Protein AF-A0A0X8FFF4-F1 (afdb_monomer)

Organism: NCBI:txid1376

Nearest PDB structures (foldseek):
  3p5n-assembly1_B  TM=7.410E-01  e=1.646E-01  Staphylococcus aureus subsp. aureus TCH60

Radius of gyration: 15.79 Å; Cα contacts (8 Å, |Δi|>4): 204; chains: 1; bounding box: 45×29×43 Å

pLDDT: mean 87.16, std 11.87, range [45.94, 97.69]

Solvent-accessible surface area (backbone atoms only — not comparable to full-atom values): 8634 Å² total; per-residue (Å²): 130,83,78,66,65,65,56,46,51,53,50,20,52,49,43,14,50,53,29,36,50,40,56,70,69,45,72,64,49,52,90,68,68,40,51,41,60,72,36,62,37,56,62,51,47,34,51,65,34,71,74,42,45,60,8,46,49,50,10,47,36,53,47,26,46,52,42,32,77,71,70,73,37,71,58,52,31,51,37,48,36,47,36,52,52,53,33,48,54,53,44,66,69,48,42,85,79,40,94,43,62,68,54,29,35,52,47,44,30,52,44,49,22,62,44,41,50,46,45,23,50,47,44,26,72,78,69,68,43,62,44,69,64,40,30,54,34,38,28,51,28,40,36,52,45,29,60,59,29,42,62,51,52,58,55,48,36,77,76,66,40,60,52,72,73,56,105

Structure (mmCIF, N/CA/C/O backbone):
data_AF-A0A0X8FFF4-F1
#
_entry.id   AF-A0A0X8FFF4-F1
#
loop_
_atom_site.group_PDB
_atom_site.id
_atom_site.type_symbol
_atom_site.label_atom_id
_atom_site.label_alt_id
_atom_site.label_comp_id
_atom_site.label_asym_id
_atom_site.label_entity_id
_atom_site.label_seq_id
_atom_site.pdbx_PDB_ins_code
_atom_site.Cartn_x
_atom_site.Cartn_y
_atom_site.Cartn_z
_atom_site.occupancy
_atom_site.B_iso_or_equiv
_atom_site.auth_seq_id
_atom_site.auth_comp_id
_atom_site.auth_asym_id
_atom_site.auth_atom_id
_atom_site.pdbx_PDB_model_num
ATOM 1 N N . MET A 1 1 ? -25.068 -17.595 17.550 1.00 45.94 1 MET A N 1
ATOM 2 C CA . MET A 1 1 ? -25.021 -16.380 16.709 1.00 45.94 1 MET A CA 1
ATOM 3 C C . MET A 1 1 ? -24.214 -16.727 15.471 1.00 45.94 1 MET A C 1
ATOM 5 O O . MET A 1 1 ? -23.061 -17.104 15.626 1.00 45.94 1 MET A O 1
ATOM 9 N N . GLN A 1 2 ? -24.821 -16.735 14.282 1.00 49.47 2 GLN A N 1
ATOM 10 C CA . GLN A 1 2 ? -24.063 -16.943 13.045 1.00 49.47 2 GLN A CA 1
ATOM 11 C C . GLN A 1 2 ? -23.161 -15.725 12.841 1.00 49.47 2 GLN A C 1
ATOM 13 O O . GLN A 1 2 ? -23.649 -14.603 12.733 1.00 49.47 2 GLN A O 1
ATOM 18 N N . GLU A 1 3 ? -21.851 -15.944 12.858 1.00 57.41 3 GLU A N 1
ATOM 19 C CA . GLU A 1 3 ? -20.862 -14.938 12.490 1.00 57.41 3 GLU A CA 1
ATOM 20 C C . GLU A 1 3 ? -21.197 -14.457 11.070 1.00 57.41 3 GLU A C 1
ATOM 22 O O . GLU A 1 3 ? -21.240 -15.255 10.130 1.00 57.41 3 GLU A O 1
ATOM 27 N N . ASN A 1 4 ? -21.554 -13.182 10.917 1.00 68.19 4 ASN A N 1
ATOM 28 C CA . ASN A 1 4 ? -22.106 -12.656 9.672 1.00 68.19 4 ASN A CA 1
ATOM 29 C C . ASN A 1 4 ? -20.969 -12.401 8.666 1.00 68.19 4 ASN A C 1
ATOM 31 O O . ASN A 1 4 ? -20.554 -11.266 8.432 1.00 68.19 4 ASN A O 1
ATOM 35 N N . LYS A 1 5 ? -20.437 -13.489 8.092 1.00 78.50 5 LYS A N 1
ATOM 36 C CA . LYS A 1 5 ? -19.283 -13.510 7.169 1.00 78.50 5 LYS A CA 1
ATOM 37 C C . LYS A 1 5 ? -19.480 -12.631 5.928 1.00 78.50 5 LYS A C 1
ATOM 39 O O . LYS A 1 5 ? -18.507 -12.236 5.290 1.00 78.50 5 LYS A O 1
ATOM 44 N N . THR A 1 6 ? -20.726 -12.287 5.614 1.00 86.31 6 THR A N 1
ATOM 45 C CA . THR A 1 6 ? -21.105 -11.417 4.498 1.00 86.31 6 THR A CA 1
ATOM 46 C C . THR A 1 6 ? -20.584 -9.989 4.670 1.00 86.31 6 THR A C 1
ATOM 48 O O . THR A 1 6 ? -20.153 -9.377 3.697 1.00 86.31 6 THR A O 1
ATOM 51 N N . ARG A 1 7 ? -20.569 -9.443 5.895 1.00 87.94 7 ARG A N 1
ATOM 52 C CA . ARG A 1 7 ? -20.187 -8.038 6.127 1.00 87.94 7 ARG A CA 1
ATOM 53 C C . ARG A 1 7 ? -18.699 -7.773 5.825 1.00 87.94 7 ARG A C 1
ATOM 55 O O . ARG A 1 7 ? -18.434 -6.885 5.013 1.00 87.94 7 ARG A O 1
ATOM 62 N N . PRO A 1 8 ? -17.727 -8.545 6.357 1.00 88.88 8 PRO A N 1
ATOM 63 C CA . PRO A 1 8 ? -16.318 -8.378 5.989 1.00 88.88 8 PRO A CA 1
ATOM 64 C C . PRO A 1 8 ? -16.038 -8.620 4.503 1.00 88.88 8 PRO A C 1
ATOM 66 O O . PRO A 1 8 ? -15.153 -7.976 3.941 1.00 88.88 8 PRO A O 1
ATOM 69 N N . LEU A 1 9 ? -16.786 -9.523 3.860 1.00 91.44 9 LEU A N 1
ATOM 70 C CA . LEU A 1 9 ? -16.669 -9.783 2.424 1.00 91.44 9 LEU A CA 1
ATOM 71 C C . LEU A 1 9 ? -17.045 -8.539 1.606 1.00 91.44 9 LEU A C 1
ATOM 73 O O . LEU A 1 9 ? -16.260 -8.093 0.773 1.00 91.44 9 LEU A O 1
ATOM 77 N N . VAL A 1 10 ? -18.214 -7.949 1.882 1.00 93.38 10 VAL A N 1
ATOM 78 C CA . VAL A 1 10 ? -18.706 -6.749 1.183 1.00 93.38 10 VAL A CA 1
ATOM 79 C C . VAL A 1 10 ? -17.755 -5.570 1.377 1.00 93.38 10 VAL A C 1
ATOM 81 O O . VAL A 1 10 ? -17.466 -4.842 0.432 1.00 93.38 10 VAL A O 1
ATOM 84 N N . ILE A 1 11 ? -17.222 -5.397 2.586 1.00 93.31 11 ILE A N 1
ATOM 85 C CA . ILE A 1 11 ? -16.290 -4.305 2.880 1.00 93.31 11 ILE A CA 1
ATOM 86 C C . ILE A 1 11 ? -14.972 -4.486 2.133 1.00 93.31 11 ILE A C 1
ATOM 88 O O . ILE A 1 11 ? -14.477 -3.529 1.546 1.00 93.31 11 ILE A O 1
ATOM 92 N N . ASN A 1 12 ? -14.416 -5.698 2.108 1.00 95.56 12 ASN A N 1
ATOM 93 C CA . ASN A 1 12 ? -13.203 -5.962 1.340 1.00 95.56 12 ASN A CA 1
ATOM 94 C C . ASN A 1 12 ? -13.426 -5.782 -0.167 1.00 95.56 12 ASN A C 1
ATOM 96 O O . ASN A 1 12 ? -12.556 -5.230 -0.835 1.00 95.56 12 ASN A O 1
ATOM 100 N N . ALA A 1 13 ? -14.595 -6.161 -0.693 1.00 95.25 13 ALA A N 1
ATOM 101 C CA . ALA A 1 13 ? -14.957 -5.890 -2.084 1.00 95.25 13 ALA A CA 1
ATOM 102 C C . ALA A 1 13 ? -15.031 -4.380 -2.376 1.00 95.25 13 ALA A C 1
ATOM 104 O O . ALA A 1 13 ? -14.540 -3.928 -3.408 1.00 95.25 13 ALA A O 1
ATOM 105 N N . LEU A 1 14 ? -15.579 -3.585 -1.449 1.00 95.69 14 LEU A N 1
ATOM 106 C CA . LEU A 1 14 ? -15.611 -2.128 -1.576 1.00 95.69 14 LEU A CA 1
ATOM 107 C C . LEU A 1 14 ? -14.201 -1.524 -1.535 1.00 95.69 14 LEU A C 1
ATOM 109 O O . LEU A 1 14 ? -13.891 -0.654 -2.341 1.00 95.69 14 LEU A O 1
ATOM 113 N N . VAL A 1 15 ? -13.333 -1.997 -0.638 1.00 95.81 15 VAL A N 1
ATOM 114 C CA . VAL A 1 15 ? -1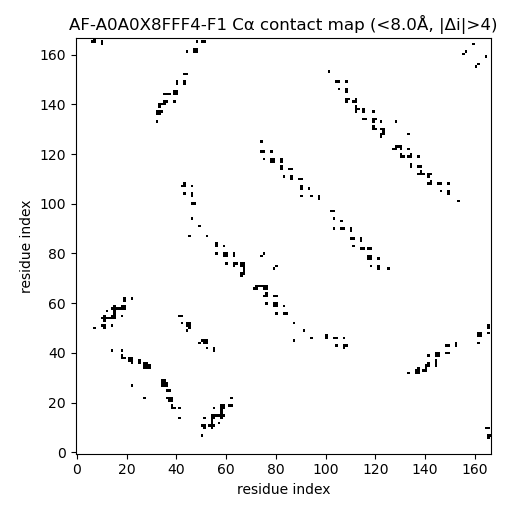1.932 -1.548 -0.570 1.00 95.81 15 VAL A CA 1
ATOM 115 C C . VAL A 1 15 ? -11.183 -1.887 -1.856 1.00 95.81 15 VAL A C 1
ATOM 117 O O . VAL A 1 15 ? -10.486 -1.023 -2.382 1.00 95.81 15 VAL A O 1
ATOM 120 N N . ALA A 1 16 ? -11.375 -3.090 -2.402 1.00 96.31 16 ALA A N 1
ATOM 121 C CA . ALA A 1 16 ? -10.809 -3.476 -3.692 1.00 96.31 16 ALA A CA 1
ATOM 122 C C . ALA A 1 16 ? -11.304 -2.555 -4.819 1.00 96.31 16 ALA A C 1
ATOM 124 O O . ALA A 1 16 ? -10.506 -2.070 -5.617 1.00 96.31 16 ALA A O 1
ATOM 125 N N . ALA A 1 17 ? -12.605 -2.253 -4.854 1.00 95.62 17 ALA A N 1
ATOM 126 C CA . ALA A 1 17 ? -13.179 -1.339 -5.837 1.00 95.62 17 ALA A CA 1
ATOM 127 C C . ALA A 1 17 ? -12.596 0.078 -5.713 1.00 95.62 17 ALA A C 1
ATOM 129 O O . ALA A 1 17 ? -12.209 0.665 -6.720 1.00 95.62 17 ALA A O 1
ATOM 130 N N . ILE A 1 18 ? -12.472 0.613 -4.493 1.00 94.31 18 ILE A N 1
ATOM 131 C CA . ILE A 1 18 ? -11.858 1.927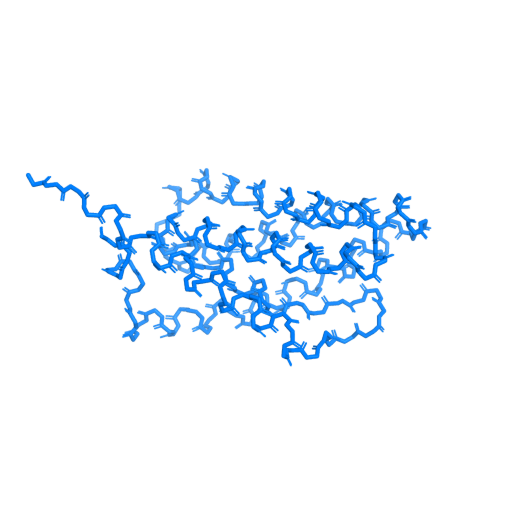 -4.250 1.00 94.31 18 ILE A CA 1
ATOM 132 C C . ILE A 1 18 ? -10.394 1.923 -4.698 1.00 94.31 18 ILE A C 1
ATOM 134 O O . ILE A 1 18 ? -9.969 2.867 -5.359 1.00 94.31 18 ILE A O 1
ATOM 138 N N . TYR A 1 19 ? -9.638 0.863 -4.392 1.00 93.88 19 TYR A N 1
ATOM 139 C CA . TYR A 1 19 ? -8.253 0.720 -4.841 1.00 93.88 19 TYR A CA 1
ATOM 140 C C . TYR A 1 19 ? -8.162 0.830 -6.367 1.00 93.88 19 TYR A C 1
ATOM 142 O O . TYR A 1 19 ? -7.405 1.651 -6.883 1.00 93.88 19 TYR A O 1
ATOM 150 N N . VAL A 1 20 ? -8.972 0.046 -7.082 1.00 91.62 20 VAL A N 1
ATOM 151 C CA . VAL A 1 20 ? -8.987 0.004 -8.551 1.00 91.62 20 VAL A CA 1
ATOM 152 C C . VAL A 1 20 ? -9.412 1.351 -9.143 1.00 91.62 20 VAL A C 1
ATOM 154 O O . VAL A 1 20 ? -8.794 1.839 -10.086 1.00 91.62 20 VAL A O 1
ATOM 157 N N . VAL A 1 21 ? -10.428 1.998 -8.569 1.00 92.00 21 VAL A N 1
ATOM 158 C CA . VAL A 1 21 ? -10.883 3.327 -9.000 1.00 92.00 21 VAL A CA 1
ATOM 159 C C . VAL A 1 21 ? -9.777 4.371 -8.833 1.00 92.00 21 VAL A C 1
ATOM 161 O O . VAL A 1 21 ? -9.520 5.133 -9.763 1.00 92.00 21 VAL A O 1
ATOM 164 N N . ILE A 1 22 ? -9.088 4.392 -7.688 1.00 89.75 22 ILE A N 1
ATOM 165 C CA . ILE A 1 22 ? -7.960 5.308 -7.465 1.00 89.75 22 ILE A CA 1
ATOM 166 C C . ILE A 1 22 ? -6.837 5.012 -8.458 1.00 89.75 22 ILE A C 1
ATOM 168 O O . ILE A 1 22 ? -6.301 5.949 -9.037 1.00 89.75 22 ILE A O 1
ATOM 172 N N . TYR A 1 23 ? -6.515 3.739 -8.693 1.00 86.44 23 TYR A N 1
ATOM 173 C CA . TYR A 1 23 ? -5.481 3.332 -9.645 1.00 86.44 23 TYR A CA 1
ATOM 174 C C . TYR A 1 23 ? -5.730 3.869 -11.067 1.00 86.44 23 TYR A C 1
ATOM 176 O O . TYR A 1 23 ? -4.786 4.296 -11.729 1.00 86.44 23 TYR A O 1
ATOM 184 N N . PHE A 1 24 ? -6.986 3.886 -11.529 1.00 83.12 24 PHE A N 1
ATOM 185 C CA . PHE A 1 24 ? -7.335 4.372 -12.870 1.00 83.12 24 PHE A CA 1
ATOM 186 C C . PHE A 1 24 ? -7.513 5.888 -12.974 1.00 83.12 24 PHE A C 1
ATOM 188 O O . PHE A 1 24 ? -7.211 6.465 -14.016 1.00 83.12 24 PHE A O 1
ATOM 195 N N . ILE A 1 25 ? -8.059 6.528 -11.936 1.00 82.06 25 ILE A N 1
ATOM 196 C CA . ILE A 1 25 ? -8.403 7.958 -11.973 1.00 82.06 25 ILE A CA 1
ATOM 197 C C . ILE A 1 25 ? -7.219 8.828 -11.562 1.00 82.06 25 ILE A C 1
ATOM 199 O O . ILE A 1 25 ? -7.082 9.946 -12.060 1.00 82.06 25 ILE A O 1
ATOM 203 N N . ALA A 1 26 ? -6.365 8.347 -10.656 1.00 72.44 26 ALA A N 1
ATOM 204 C CA . ALA A 1 26 ? -5.141 9.052 -10.338 1.00 72.44 26 ALA A CA 1
ATOM 205 C C . ALA A 1 26 ? -4.230 8.993 -11.573 1.00 72.44 26 ALA A C 1
ATOM 207 O O . ALA A 1 26 ? -3.815 7.893 -11.949 1.00 72.44 26 ALA A O 1
ATOM 208 N N . PRO A 1 27 ? -3.885 10.133 -12.209 1.00 59.84 27 PRO A N 1
ATOM 209 C CA . PRO A 1 27 ? -2.775 10.121 -13.147 1.00 59.84 27 PRO A CA 1
ATOM 210 C C . PRO A 1 27 ? -1.594 9.529 -12.386 1.00 59.84 27 PRO A C 1
ATOM 212 O O . PRO A 1 27 ? -1.327 9.960 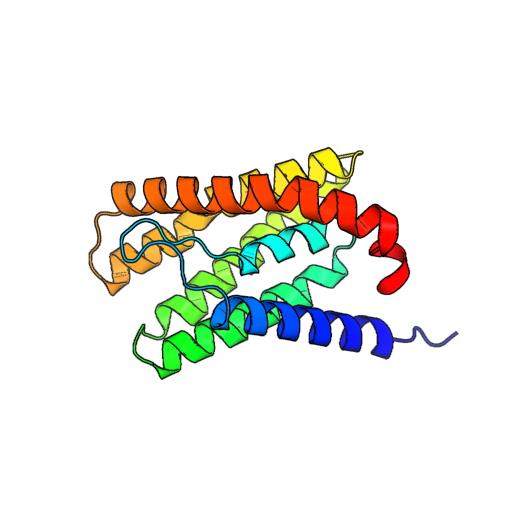-11.265 1.00 59.84 27 PRO A O 1
ATOM 215 N N . GLN A 1 28 ? -0.946 8.508 -12.943 1.00 65.25 28 GLN A N 1
ATOM 216 C CA . GLN A 1 28 ? 0.271 7.935 -12.374 1.00 65.25 28 GLN A CA 1
ATOM 217 C C . GLN A 1 28 ? 1.294 9.081 -12.383 1.00 65.25 28 GLN A C 1
ATOM 219 O O . GLN A 1 28 ? 1.884 9.393 -13.420 1.00 65.25 28 GLN A O 1
ATOM 224 N N . ILE A 1 29 ? 1.366 9.849 -11.288 1.00 53.81 29 ILE A N 1
ATOM 225 C CA . ILE A 1 29 ? 2.162 11.072 -11.254 1.00 53.81 29 ILE A CA 1
ATOM 226 C C . ILE A 1 29 ? 3.609 10.599 -11.352 1.00 53.81 29 ILE A C 1
ATOM 228 O O . ILE A 1 29 ? 4.044 9.769 -10.557 1.00 53.81 29 ILE A O 1
ATOM 232 N N . ALA A 1 30 ? 4.304 11.143 -12.349 1.00 46.25 30 ALA A N 1
ATOM 233 C CA . ALA A 1 30 ? 5.617 10.762 -12.859 1.00 46.25 30 ALA A CA 1
ATOM 234 C C . ALA A 1 30 ? 5.610 9.584 -13.865 1.00 46.25 30 ALA A C 1
ATOM 236 O O . ALA A 1 30 ? 5.563 8.403 -13.538 1.00 46.25 30 ALA A O 1
ATOM 237 N N . TYR A 1 31 ? 5.713 9.956 -15.145 1.00 46.47 31 TYR A N 1
ATOM 238 C CA . TYR A 1 31 ? 6.180 9.080 -16.215 1.00 46.47 31 TYR A CA 1
ATOM 239 C C . TYR A 1 31 ? 7.700 8.919 -16.048 1.00 46.47 31 TYR A C 1
ATOM 241 O O . TYR A 1 31 ? 8.434 9.897 -16.196 1.00 46.47 31 TYR A O 1
ATOM 249 N N . GLY A 1 32 ? 8.177 7.719 -15.702 1.00 57.88 32 GLY A N 1
ATOM 250 C CA . GLY A 1 32 ? 9.606 7.440 -15.524 1.00 57.88 32 GLY A CA 1
ATOM 251 C C . GLY A 1 32 ? 9.930 6.514 -14.338 1.00 57.88 32 GLY A C 1
ATOM 252 O O . GLY A 1 32 ? 9.083 5.728 -13.922 1.00 57.88 32 GLY A O 1
ATOM 253 N N . PRO A 1 33 ? 11.163 6.578 -13.797 1.00 54.06 33 PRO A N 1
ATOM 254 C CA . PRO A 1 33 ? 11.629 5.746 -12.673 1.00 54.06 33 PRO A CA 1
ATOM 255 C C . PRO A 1 33 ? 10.919 6.034 -11.343 1.00 54.06 33 PRO A C 1
ATOM 257 O O . PRO A 1 33 ? 10.909 5.204 -10.443 1.00 54.06 33 PRO A O 1
ATOM 260 N N . ILE A 1 34 ? 10.347 7.230 -11.212 1.00 61.41 34 ILE A N 1
ATOM 261 C CA . ILE A 1 34 ? 9.531 7.636 -10.071 1.00 61.41 34 ILE A CA 1
ATOM 262 C C . ILE A 1 34 ? 8.087 7.397 -10.495 1.00 61.41 34 ILE A C 1
ATOM 264 O O . ILE A 1 34 ? 7.683 7.943 -11.513 1.00 61.41 34 ILE A O 1
ATOM 268 N N . GLN A 1 35 ? 7.338 6.586 -9.751 1.00 72.38 35 GLN A N 1
ATOM 269 C CA . GLN A 1 35 ? 5.928 6.306 -10.032 1.00 72.38 35 GLN A CA 1
ATOM 270 C C . GLN A 1 35 ? 5.136 6.459 -8.739 1.00 72.38 35 GLN A C 1
ATOM 272 O O . GLN A 1 35 ? 5.310 5.688 -7.798 1.00 72.38 35 GLN A O 1
ATOM 277 N N . PHE A 1 36 ? 4.275 7.472 -8.665 1.00 78.38 36 PHE A N 1
ATOM 278 C CA . PHE A 1 36 ? 3.446 7.680 -7.484 1.00 78.38 36 PHE A CA 1
ATOM 279 C C . PHE A 1 36 ? 2.124 6.931 -7.616 1.00 78.38 36 PHE A C 1
ATOM 281 O O . PHE A 1 36 ? 1.244 7.325 -8.385 1.00 78.38 36 PHE A O 1
ATOM 288 N N . ARG A 1 37 ? 1.956 5.884 -6.805 1.00 82.31 37 ARG A N 1
ATOM 289 C CA . ARG A 1 37 ? 0.727 5.096 -6.765 1.00 82.31 37 ARG A CA 1
ATOM 290 C C . ARG A 1 37 ? -0.112 5.445 -5.538 1.00 82.31 37 ARG A C 1
ATOM 292 O O . ARG A 1 37 ? 0.021 4.849 -4.476 1.00 82.31 37 ARG A O 1
ATOM 299 N N . LEU A 1 38 ? -1.033 6.399 -5.697 1.00 85.25 38 LEU A N 1
ATOM 300 C CA . LEU A 1 38 ? -1.921 6.845 -4.610 1.00 85.25 38 LEU A CA 1
ATOM 301 C C . LEU A 1 38 ? -2.780 5.715 -4.014 1.00 85.25 38 LEU A C 1
ATOM 303 O O . LEU A 1 38 ? -3.140 5.786 -2.838 1.00 85.25 38 LEU A O 1
ATOM 307 N N . SER A 1 39 ? -3.092 4.672 -4.791 1.00 89.12 39 SER A N 1
ATOM 308 C CA . SER A 1 39 ? -3.870 3.520 -4.318 1.00 89.12 39 SER A CA 1
ATOM 309 C C . SER A 1 39 ? -3.160 2.727 -3.213 1.00 89.12 39 SER A C 1
ATOM 311 O O . SER A 1 39 ? -3.841 2.174 -2.349 1.00 89.12 39 SER A O 1
ATOM 313 N N . GLU A 1 40 ? -1.821 2.754 -3.144 1.00 91.44 40 GLU A N 1
ATOM 314 C CA . GLU A 1 40 ? -1.048 2.127 -2.055 1.00 91.44 40 GLU A CA 1
ATOM 315 C C . GLU A 1 40 ? -1.322 2.783 -0.693 1.00 91.44 40 GLU A C 1
ATOM 317 O O . GLU A 1 40 ? -1.153 2.162 0.354 1.00 91.44 40 GLU A O 1
ATOM 322 N N . GLY A 1 41 ? -1.869 4.004 -0.663 1.00 92.25 41 GLY A N 1
ATOM 323 C CA . GLY A 1 41 ? -2.329 4.631 0.578 1.00 92.25 41 GLY A CA 1
ATOM 324 C C . GLY A 1 41 ? -3.360 3.798 1.349 1.00 92.25 41 GLY A C 1
ATOM 325 O O . GLY A 1 41 ? -3.450 3.906 2.575 1.00 92.25 41 GLY A O 1
ATOM 326 N N . LEU A 1 42 ? -4.105 2.924 0.661 1.00 94.81 42 LEU A N 1
ATOM 327 C CA . LEU A 1 42 ? -5.067 2.012 1.282 1.00 94.81 42 LEU A CA 1
ATOM 328 C C . LEU A 1 42 ? -4.403 0.900 2.105 1.00 94.81 42 LEU A C 1
ATOM 330 O O . LEU A 1 42 ? -5.072 0.319 2.960 1.00 94.81 42 LEU A O 1
ATOM 334 N N . ASN A 1 43 ? -3.097 0.652 1.942 1.00 96.38 43 ASN A N 1
ATOM 335 C CA . ASN A 1 43 ? -2.345 -0.309 2.758 1.00 96.38 43 ASN A CA 1
ATOM 336 C C . ASN A 1 43 ? -2.452 -0.001 4.261 1.00 96.38 43 ASN A C 1
ATOM 338 O O . ASN A 1 43 ? -2.501 -0.910 5.094 1.00 96.38 43 ASN A O 1
ATOM 342 N N . HIS A 1 44 ? -2.599 1.279 4.617 1.00 96.44 44 HIS A N 1
ATOM 343 C CA . HIS A 1 44 ? -2.807 1.732 5.994 1.00 96.44 44 HIS A CA 1
ATOM 344 C C . HIS A 1 44 ? -4.082 1.191 6.647 1.00 96.44 44 HIS A C 1
ATOM 346 O O . HIS A 1 44 ? -4.139 1.127 7.873 1.00 96.44 44 HIS A O 1
ATOM 352 N N . LEU A 1 45 ? -5.086 0.742 5.880 1.00 94.19 45 LEU A N 1
ATOM 353 C CA . LEU A 1 45 ? -6.290 0.114 6.443 1.00 94.19 45 LEU A CA 1
ATOM 354 C C . LEU A 1 45 ? -5.952 -1.115 7.299 1.00 94.19 45 LEU A C 1
ATOM 356 O O . LEU A 1 45 ? -6.586 -1.347 8.331 1.00 94.19 45 LEU A O 1
ATOM 360 N N . ASN A 1 46 ? -4.897 -1.849 6.928 1.00 94.75 46 ASN A N 1
ATOM 361 C CA . ASN A 1 46 ? -4.429 -3.012 7.678 1.00 94.75 46 ASN A CA 1
ATOM 362 C C . ASN A 1 46 ? -3.984 -2.651 9.109 1.00 94.75 46 ASN A C 1
ATOM 364 O O . ASN A 1 46 ? -4.080 -3.476 10.015 1.00 94.75 46 ASN A O 1
ATOM 368 N N . ALA A 1 47 ? -3.508 -1.419 9.336 1.00 93.62 47 ALA A N 1
ATOM 369 C CA . ALA A 1 47 ? -3.073 -0.948 10.654 1.00 93.62 47 ALA A CA 1
ATOM 370 C C . ALA A 1 47 ? -4.234 -0.795 11.659 1.00 93.62 47 ALA A C 1
ATOM 372 O O . ALA A 1 47 ? -4.008 -0.896 12.874 1.00 93.62 47 ALA A O 1
ATOM 373 N N . PHE A 1 48 ? -5.456 -0.572 11.159 1.00 93.12 48 PHE A N 1
ATOM 374 C CA . PHE A 1 48 ? -6.678 -0.458 11.961 1.00 93.12 48 PHE A CA 1
ATOM 375 C C . PHE A 1 48 ? -7.331 -1.825 1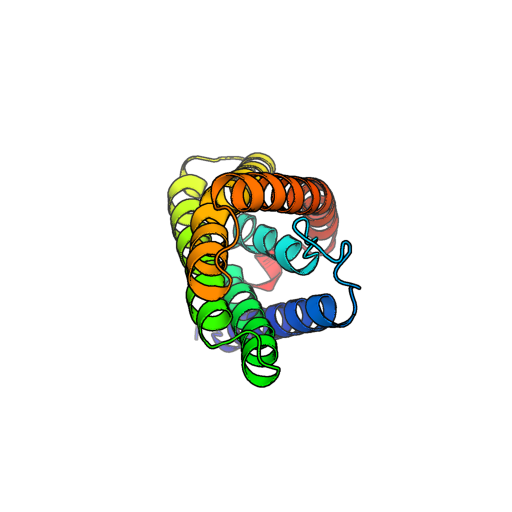2.185 1.00 93.12 48 PHE A C 1
ATOM 377 O O . PHE A 1 48 ? -7.673 -2.163 13.318 1.00 93.12 48 PHE A O 1
ATOM 384 N N . ASP A 1 49 ? -7.462 -2.632 11.128 1.00 92.94 49 ASP A N 1
ATOM 385 C CA . ASP A 1 49 ? -7.937 -4.013 11.228 1.00 92.94 49 ASP A CA 1
ATOM 386 C C . ASP A 1 49 ? -7.317 -4.901 10.141 1.00 92.94 49 ASP A C 1
ATOM 388 O O . ASP A 1 49 ? -7.345 -4.584 8.951 1.00 92.94 49 ASP A O 1
ATOM 392 N N . ARG A 1 50 ? -6.799 -6.063 10.550 1.00 92.19 50 ARG A N 1
ATOM 393 C CA . ARG A 1 50 ? -6.074 -6.978 9.657 1.00 92.19 50 ARG A CA 1
ATOM 394 C C . ARG A 1 50 ? -6.938 -7.604 8.573 1.00 92.19 50 ARG A C 1
ATOM 396 O O . ARG A 1 50 ? -6.419 -8.170 7.615 1.00 92.19 50 ARG A O 1
ATOM 403 N N . ARG A 1 51 ? -8.263 -7.560 8.722 1.00 92.44 51 ARG A N 1
ATOM 404 C CA . ARG A 1 51 ? -9.200 -8.107 7.736 1.00 92.44 51 ARG A CA 1
ATOM 405 C C . ARG A 1 51 ? -9.227 -7.282 6.454 1.00 92.44 51 ARG A C 1
ATOM 407 O O . ARG A 1 51 ? -9.569 -7.851 5.423 1.00 92.44 51 ARG A O 1
ATOM 414 N N . TYR A 1 52 ? -8.831 -6.006 6.500 1.00 94.38 52 TYR A N 1
ATOM 415 C CA . TYR A 1 52 ? -8.796 -5.119 5.333 1.00 94.38 52 TYR A CA 1
ATOM 416 C C . TYR A 1 52 ? -7.729 -5.482 4.298 1.00 94.38 52 TYR A C 1
ATOM 418 O O . TYR A 1 52 ? -7.881 -5.136 3.125 1.00 94.38 52 TYR A O 1
ATOM 426 N N . LYS A 1 53 ? -6.662 -6.195 4.693 1.00 95.12 53 LYS A N 1
ATOM 427 C CA . LYS A 1 53 ? -5.577 -6.561 3.768 1.00 95.12 53 LYS A CA 1
ATOM 428 C C . LYS A 1 53 ? -6.072 -7.327 2.549 1.00 95.12 53 LYS A C 1
ATOM 430 O O . LYS A 1 53 ? -5.533 -7.151 1.467 1.00 95.12 53 LYS A O 1
ATOM 435 N N . TRP A 1 54 ? -7.112 -8.148 2.701 1.00 95.56 54 TRP A N 1
ATOM 436 C CA . TRP A 1 54 ? -7.631 -8.961 1.604 1.00 95.56 54 TRP A CA 1
ATOM 437 C C . TRP A 1 54 ? -8.328 -8.121 0.536 1.00 95.56 54 TRP A C 1
ATOM 439 O O . TRP A 1 54 ? -8.188 -8.418 -0.645 1.00 95.56 54 TRP A O 1
ATOM 449 N N . GLY A 1 55 ? -9.014 -7.047 0.930 1.00 96.06 55 GLY A N 1
ATOM 450 C CA . GLY A 1 55 ? -9.574 -6.076 -0.005 1.00 96.06 55 GLY A CA 1
ATOM 451 C C . GLY A 1 55 ? -8.483 -5.333 -0.767 1.00 96.06 55 GLY A C 1
ATOM 452 O O . GLY A 1 55 ? -8.577 -5.185 -1.980 1.00 96.06 55 GLY A O 1
ATOM 453 N N . VAL A 1 56 ? -7.408 -4.935 -0.082 1.00 96.38 56 VAL A N 1
ATOM 454 C CA . VAL A 1 56 ? -6.279 -4.255 -0.734 1.00 96.38 56 VAL A CA 1
ATOM 455 C C . VAL A 1 56 ? -5.531 -5.193 -1.684 1.00 96.38 56 VAL A C 1
ATOM 457 O O . VAL A 1 56 ? -5.333 -4.838 -2.838 1.00 96.38 56 VAL A O 1
ATOM 460 N N . VAL A 1 57 ? -5.208 -6.419 -1.255 1.00 96.44 57 VAL A N 1
ATOM 461 C CA . VAL A 1 57 ? -4.573 -7.446 -2.106 1.00 96.44 57 VAL A CA 1
ATOM 462 C C . VAL A 1 57 ? -5.422 -7.742 -3.344 1.00 96.44 57 VAL A C 1
ATOM 464 O O . VAL A 1 57 ? -4.883 -7.821 -4.444 1.00 96.44 57 VAL A O 1
ATOM 467 N N . ALA A 1 58 ? -6.745 -7.869 -3.193 1.00 95.94 58 ALA A N 1
ATOM 468 C CA . ALA A 1 58 ? -7.642 -8.052 -4.332 1.00 95.94 58 ALA A CA 1
ATOM 469 C C . ALA A 1 58 ? -7.626 -6.836 -5.273 1.00 95.94 58 ALA A C 1
ATOM 471 O O . ALA A 1 58 ? -7.605 -7.008 -6.489 1.00 95.94 58 ALA A O 1
ATOM 472 N N . GLY A 1 59 ? -7.593 -5.619 -4.725 1.00 94.00 59 GLY A N 1
ATOM 473 C CA . GLY A 1 59 ? -7.461 -4.386 -5.499 1.00 94.00 59 GLY A CA 1
ATOM 474 C C . GLY A 1 59 ? -6.171 -4.334 -6.320 1.00 94.00 59 GLY A C 1
ATOM 475 O O . GLY A 1 59 ? -6.237 -4.101 -7.526 1.00 94.00 59 GLY A O 1
ATOM 476 N N . VAL A 1 60 ? -5.024 -4.612 -5.690 1.00 92.69 60 VAL A N 1
ATOM 477 C CA . VAL A 1 60 ? -3.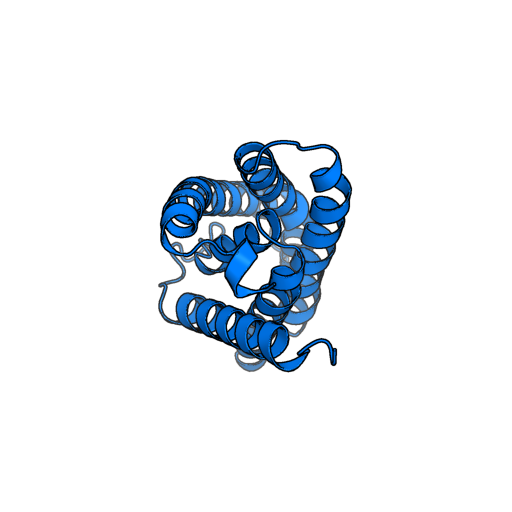704 -4.680 -6.349 1.00 92.69 60 VAL A CA 1
ATOM 478 C C . VAL A 1 60 ? -3.715 -5.733 -7.452 1.00 92.69 60 VAL A C 1
ATOM 480 O O . VAL A 1 60 ? -3.330 -5.448 -8.581 1.00 92.69 60 VAL A O 1
ATOM 483 N N . PHE A 1 61 ? -4.223 -6.93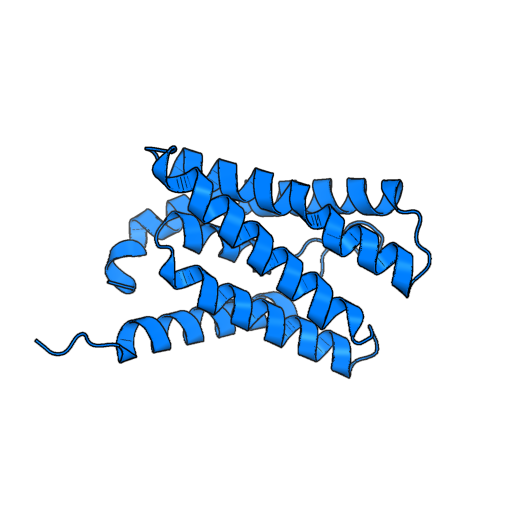2 -7.156 1.00 92.94 61 PHE A N 1
ATOM 484 C CA . PHE A 1 61 ? -4.313 -8.012 -8.133 1.00 92.94 61 PHE A CA 1
ATOM 485 C C . PHE A 1 61 ? -5.145 -7.609 -9.359 1.00 92.94 61 PHE A C 1
ATOM 487 O O . PHE A 1 61 ? -4.722 -7.840 -10.487 1.00 92.94 61 PHE A O 1
ATOM 494 N N . ILE A 1 62 ? -6.306 -6.973 -9.163 1.00 91.56 62 ILE A N 1
ATOM 495 C CA . ILE A 1 62 ? -7.166 -6.519 -10.269 1.00 91.56 62 ILE A CA 1
ATOM 496 C C . ILE A 1 62 ? -6.490 -5.397 -11.071 1.00 91.56 62 ILE A C 1
ATOM 498 O O . ILE A 1 62 ? -6.520 -5.426 -12.302 1.00 91.56 62 ILE A O 1
ATOM 502 N N . ALA A 1 63 ? -5.867 -4.426 -10.399 1.00 87.50 63 ALA A N 1
ATOM 503 C CA . ALA A 1 63 ? -5.149 -3.334 -11.052 1.00 87.50 63 ALA A CA 1
ATOM 504 C C . ALA A 1 63 ? -3.977 -3.854 -11.902 1.00 87.50 63 ALA A C 1
ATOM 506 O O . ALA A 1 63 ? -3.854 -3.509 -13.077 1.00 87.50 63 ALA A O 1
ATOM 507 N N . ASN A 1 64 ? -3.175 -4.765 -11.354 1.00 86.44 64 ASN A N 1
ATOM 508 C CA . ASN A 1 64 ? -2.053 -5.356 -12.077 1.00 86.44 64 ASN A CA 1
ATOM 509 C C . ASN A 1 64 ? -2.524 -6.338 -13.162 1.00 86.44 64 ASN A C 1
ATOM 511 O O . ASN A 1 64 ? -1.864 -6.485 -14.187 1.00 86.44 64 ASN A O 1
ATOM 515 N N . PHE A 1 65 ? -3.689 -6.979 -13.003 1.00 86.31 65 PHE A N 1
ATOM 516 C CA . PHE A 1 65 ? -4.284 -7.805 -14.059 1.00 86.31 65 PHE A CA 1
ATOM 517 C C . PHE A 1 65 ? -4.658 -6.960 -15.281 1.00 86.31 65 PHE A C 1
ATOM 519 O O . PHE A 1 65 ? -4.475 -7.392 -16.420 1.00 86.31 65 PHE A O 1
ATOM 526 N N . TYR A 1 66 ? -5.119 -5.727 -15.062 1.00 77.44 66 TYR A N 1
ATOM 527 C CA . TYR A 1 66 ? -5.299 -4.775 -16.152 1.00 77.44 66 TYR A CA 1
ATOM 528 C C . TYR A 1 66 ? -3.960 -4.400 -16.806 1.00 77.44 66 TYR A C 1
ATOM 530 O O . TYR A 1 66 ? -3.873 -4.381 -18.034 1.00 77.44 66 TYR A O 1
ATOM 538 N N . GLY A 1 67 ? -2.906 -4.155 -16.020 1.00 69.06 67 GLY A N 1
ATOM 539 C CA . GLY A 1 67 ? -1.550 -3.922 -16.541 1.00 69.06 67 GLY A CA 1
ATOM 540 C C . GLY A 1 67 ? -1.038 -5.081 -17.409 1.00 69.06 67 GLY A C 1
ATOM 541 O O . GLY A 1 67 ? -0.540 -4.863 -18.517 1.00 69.06 67 GLY A O 1
ATOM 542 N N . PHE A 1 68 ? -1.266 -6.319 -16.961 1.00 69.62 68 PHE A N 1
ATOM 543 C CA . PHE A 1 68 ? -0.983 -7.544 -17.711 1.00 69.62 68 PHE A CA 1
ATOM 544 C C . PHE A 1 68 ? -1.716 -7.581 -19.059 1.00 69.62 68 PHE A C 1
ATOM 546 O O . PHE A 1 68 ? -1.083 -7.798 -20.094 1.00 69.62 68 PHE A O 1
ATOM 553 N N . ALA A 1 69 ? -3.027 -7.317 -19.068 1.00 64.31 69 ALA A N 1
ATOM 554 C CA . ALA A 1 69 ? -3.841 -7.326 -20.285 1.00 64.31 69 ALA A CA 1
ATOM 555 C C . ALA A 1 69 ? -3.408 -6.263 -21.317 1.00 64.31 69 ALA A C 1
ATOM 557 O O . ALA A 1 69 ? -3.670 -6.428 -22.506 1.00 64.31 69 ALA A O 1
ATOM 558 N N . ASN A 1 70 ? -2.723 -5.203 -20.873 1.00 59.84 70 ASN A N 1
ATOM 559 C CA . ASN A 1 70 ? -2.259 -4.091 -21.708 1.00 59.84 70 ASN A CA 1
ATOM 560 C C . ASN A 1 70 ? -0.752 -4.133 -22.034 1.00 59.84 70 ASN A C 1
ATOM 562 O O . ASN A 1 70 ? -0.218 -3.165 -22.573 1.00 59.84 70 ASN A O 1
ATOM 566 N N . GLY A 1 71 ? -0.064 -5.250 -21.762 1.00 57.38 71 GLY A N 1
ATOM 567 C CA . GLY A 1 71 ? 1.277 -5.511 -22.302 1.00 57.38 71 GLY A CA 1
ATOM 568 C C . GLY A 1 71 ? 2.465 -5.235 -21.373 1.00 57.38 71 GLY A C 1
ATOM 569 O O . GLY A 1 71 ? 3.599 -5.369 -21.825 1.00 57.38 71 GLY A O 1
ATOM 570 N N . LEU A 1 72 ? 2.249 -4.928 -20.085 1.00 58.38 72 LEU A N 1
ATOM 571 C CA . LEU A 1 72 ? 3.338 -4.838 -19.088 1.00 58.38 72 LEU A CA 1
ATOM 572 C C . LEU A 1 72 ? 3.911 -6.216 -18.687 1.00 58.38 72 LEU A C 1
ATOM 574 O O . LEU A 1 72 ? 4.954 -6.298 -18.046 1.00 58.38 72 LEU A O 1
ATOM 578 N N . GLY A 1 73 ? 3.271 -7.305 -19.128 1.00 64.94 73 GLY A N 1
ATOM 579 C CA . GLY A 1 73 ? 3.706 -8.679 -18.883 1.00 64.94 73 GLY A CA 1
ATOM 580 C C . GLY A 1 73 ? 3.111 -9.284 -17.608 1.00 64.94 73 GLY A C 1
ATOM 581 O O . GLY A 1 73 ? 2.484 -8.612 -16.797 1.00 64.94 73 GLY A O 1
ATOM 582 N N . TRP A 1 74 ? 3.261 -10.601 -17.449 1.00 73.50 74 TRP A N 1
ATOM 583 C CA . TRP A 1 74 ? 2.731 -11.356 -16.299 1.00 73.50 74 TRP A CA 1
ATOM 584 C C . TRP A 1 74 ? 3.508 -11.098 -15.000 1.00 73.50 74 TRP A C 1
ATOM 586 O O . TRP A 1 74 ? 3.046 -11.463 -13.918 1.00 73.50 74 TRP A O 1
ATOM 596 N N . TYR A 1 75 ? 4.681 -10.474 -15.117 1.00 74.31 75 TYR A N 1
ATOM 597 C CA . TYR A 1 75 ? 5.573 -10.159 -14.012 1.00 74.31 75 TYR A CA 1
ATOM 598 C C . TYR A 1 75 ? 4.913 -9.211 -13.001 1.00 74.31 75 TYR A C 1
ATOM 600 O O . TYR A 1 75 ? 4.849 -9.572 -11.828 1.00 74.31 75 TYR A O 1
ATOM 608 N N . ASP A 1 76 ? 4.302 -8.111 -13.452 1.00 74.56 76 ASP A N 1
ATOM 609 C CA . ASP A 1 76 ? 3.694 -7.091 -12.574 1.00 74.56 76 ASP A CA 1
ATOM 610 C C . ASP A 1 76 ? 2.531 -7.662 -11.750 1.00 74.56 76 ASP A C 1
ATOM 612 O O . ASP A 1 76 ? 2.363 -7.384 -10.559 1.00 74.56 76 ASP A O 1
ATOM 616 N N . LEU A 1 77 ? 1.759 -8.576 -12.346 1.00 83.12 77 LEU A N 1
ATOM 617 C CA . LEU A 1 77 ? 0.695 -9.286 -11.639 1.00 83.12 77 LEU A CA 1
ATOM 618 C C . LEU A 1 77 ? 1.245 -10.114 -10.473 1.00 83.12 77 LEU A C 1
ATOM 620 O O . LEU A 1 77 ? 0.722 -10.037 -9.360 1.00 83.12 77 LEU A O 1
ATOM 624 N N . VAL A 1 78 ? 2.287 -10.908 -10.724 1.00 86.31 78 VAL A N 1
ATOM 625 C CA . VAL A 1 78 ? 2.831 -11.841 -9.734 1.00 86.31 78 VAL A CA 1
ATOM 626 C C . VAL A 1 78 ? 3.651 -11.100 -8.687 1.00 86.31 78 VAL A C 1
ATOM 628 O O . VAL A 1 78 ? 3.376 -11.239 -7.498 1.00 86.31 78 VAL A O 1
ATOM 631 N N . PHE A 1 79 ? 4.635 -10.309 -9.107 1.00 88.69 79 PHE A N 1
ATOM 632 C CA . PHE A 1 79 ? 5.579 -9.646 -8.211 1.00 88.69 79 PHE A CA 1
ATOM 633 C C . PHE A 1 79 ? 4.932 -8.504 -7.432 1.00 88.69 79 PHE A C 1
ATOM 635 O O . PHE A 1 79 ? 5.170 -8.411 -6.228 1.00 88.69 79 PHE A O 1
ATOM 642 N N . GLY A 1 80 ? 4.057 -7.707 -8.053 1.00 86.94 80 GLY A N 1
ATOM 643 C CA . GLY A 1 80 ? 3.319 -6.655 -7.355 1.00 86.94 80 GLY A CA 1
ATOM 644 C C . GLY A 1 80 ? 2.364 -7.216 -6.297 1.00 86.94 80 GLY A C 1
ATOM 645 O O . GLY A 1 80 ? 2.430 -6.831 -5.131 1.00 86.94 80 GLY A O 1
ATOM 646 N N . THR A 1 81 ? 1.544 -8.215 -6.644 1.00 91.75 81 THR A N 1
ATOM 647 C CA . THR A 1 81 ? 0.656 -8.854 -5.653 1.00 91.75 81 THR A CA 1
ATOM 648 C C . THR A 1 81 ? 1.462 -9.555 -4.552 1.00 91.75 81 THR A C 1
ATOM 650 O O . THR A 1 81 ? 1.106 -9.493 -3.372 1.00 91.75 81 THR A O 1
ATOM 653 N N . PHE A 1 82 ? 2.571 -10.210 -4.912 1.00 93.62 82 PHE A N 1
ATOM 654 C CA . PHE A 1 82 ? 3.457 -10.872 -3.955 1.00 93.62 82 PHE A CA 1
ATOM 655 C C . PHE A 1 82 ? 4.109 -9.876 -2.992 1.00 93.62 82 PHE A C 1
ATOM 657 O O . PHE A 1 82 ? 4.119 -10.118 -1.784 1.00 93.62 82 PHE A O 1
ATOM 664 N N . HIS A 1 83 ? 4.582 -8.735 -3.497 1.00 94.00 83 HIS A N 1
ATOM 665 C CA . HIS A 1 83 ? 5.093 -7.628 -2.691 1.00 94.00 83 HIS A CA 1
ATOM 666 C C . HIS A 1 83 ? 4.074 -7.182 -1.643 1.00 94.00 83 HIS A C 1
ATOM 668 O O . HIS A 1 83 ? 4.408 -7.141 -0.455 1.00 94.00 83 HIS A O 1
ATOM 674 N N . THR A 1 84 ? 2.828 -6.930 -2.045 1.00 95.12 84 THR A N 1
ATOM 675 C CA . THR A 1 84 ? 1.762 -6.520 -1.124 1.00 95.12 84 THR A CA 1
ATOM 676 C C . THR A 1 84 ? 1.498 -7.581 -0.054 1.00 95.12 84 THR A C 1
ATOM 678 O O . THR A 1 84 ? 1.444 -7.267 1.138 1.00 95.12 84 THR A O 1
ATOM 681 N N . VAL A 1 85 ? 1.368 -8.853 -0.446 1.00 96.88 85 VAL A N 1
ATOM 682 C CA . VAL A 1 85 ? 1.090 -9.955 0.490 1.00 96.88 85 VAL A CA 1
ATOM 683 C C . VAL A 1 85 ? 2.219 -10.110 1.508 1.00 96.88 85 VAL A C 1
ATOM 685 O O . VAL A 1 85 ? 1.952 -10.153 2.710 1.00 96.88 85 VAL A O 1
ATOM 688 N N . ILE A 1 86 ? 3.476 -10.154 1.059 1.00 97.12 86 ILE A N 1
ATOM 689 C CA . ILE A 1 86 ? 4.638 -10.284 1.949 1.00 97.12 86 ILE A CA 1
ATOM 690 C C . ILE A 1 86 ? 4.738 -9.084 2.894 1.00 97.12 86 ILE A C 1
ATOM 692 O O . ILE A 1 86 ? 4.927 -9.267 4.099 1.00 97.12 86 ILE A O 1
ATOM 696 N N . SER A 1 87 ? 4.530 -7.869 2.384 1.00 97.12 87 SER A N 1
ATOM 697 C CA . SER A 1 87 ? 4.543 -6.650 3.197 1.00 97.12 87 SER A CA 1
ATOM 698 C C . SER A 1 87 ? 3.483 -6.696 4.297 1.00 97.12 87 SER A C 1
ATOM 700 O O . SER A 1 87 ? 3.785 -6.405 5.458 1.00 97.12 87 SER A O 1
ATOM 702 N N . PHE A 1 88 ? 2.264 -7.146 3.983 1.00 97.69 88 PHE A N 1
ATOM 703 C CA . PHE A 1 88 ? 1.218 -7.323 4.990 1.00 97.69 88 PHE A CA 1
ATOM 704 C C . PHE A 1 88 ? 1.538 -8.412 6.011 1.00 97.69 88 PHE A C 1
ATOM 706 O O . PHE A 1 88 ? 1.263 -8.216 7.193 1.00 97.69 88 PHE A O 1
ATOM 713 N N . LEU A 1 89 ? 2.138 -9.533 5.604 1.00 97.00 89 LEU A N 1
ATOM 714 C CA . LEU A 1 89 ? 2.544 -10.583 6.544 1.00 97.00 89 LEU A CA 1
ATOM 715 C C . LEU A 1 89 ? 3.583 -10.069 7.550 1.00 97.00 89 LEU A C 1
ATOM 717 O O . LEU A 1 89 ? 3.468 -10.338 8.748 1.00 97.00 89 LEU A O 1
ATOM 721 N N . ILE A 1 90 ? 4.555 -9.278 7.087 1.00 96.94 90 ILE A N 1
ATOM 722 C CA . ILE A 1 90 ? 5.553 -8.641 7.956 1.00 96.94 90 ILE A CA 1
ATOM 723 C C . ILE A 1 90 ? 4.881 -7.621 8.887 1.00 96.94 90 ILE A C 1
ATOM 725 O O . ILE A 1 90 ? 5.142 -7.618 10.093 1.00 96.94 90 ILE A O 1
ATOM 729 N N . CYS A 1 91 ? 3.974 -6.792 8.361 1.00 96.19 91 CYS A N 1
ATOM 730 C CA . CYS A 1 91 ? 3.199 -5.841 9.160 1.00 96.19 91 CYS A CA 1
ATOM 731 C C . CYS A 1 91 ? 2.406 -6.547 10.270 1.00 96.19 91 CYS A C 1
ATOM 733 O O . CYS A 1 91 ? 2.522 -6.188 11.441 1.00 96.19 91 CYS A O 1
ATOM 735 N N . ASP A 1 92 ? 1.664 -7.600 9.931 1.00 95.25 92 ASP A N 1
ATOM 736 C CA . ASP A 1 92 ? 0.854 -8.376 10.873 1.00 95.25 92 ASP A CA 1
ATOM 737 C C . ASP A 1 92 ? 1.699 -9.045 11.964 1.00 95.25 92 ASP A C 1
ATOM 739 O O . ASP A 1 92 ? 1.237 -9.204 13.100 1.00 95.25 92 ASP A O 1
ATOM 743 N N . TRP A 1 93 ? 2.942 -9.410 11.650 1.00 96.25 93 TRP A N 1
ATOM 744 C CA . TRP A 1 93 ? 3.892 -9.937 12.625 1.00 96.25 93 TRP A CA 1
ATOM 745 C C . TRP A 1 93 ? 4.437 -8.857 13.577 1.00 96.25 93 TRP A C 1
ATOM 747 O O . TRP A 1 93 ? 4.694 -9.136 14.751 1.00 96.25 93 TRP A O 1
ATOM 757 N N . ILE A 1 94 ? 4.580 -7.613 13.110 1.00 95.06 94 ILE A N 1
ATOM 758 C CA . ILE A 1 94 ? 5.126 -6.494 13.898 1.00 95.06 94 ILE A CA 1
ATOM 759 C C . ILE A 1 94 ? 4.042 -5.777 14.713 1.00 95.06 94 ILE A C 1
ATOM 761 O O . ILE A 1 94 ? 4.296 -5.390 15.853 1.00 95.06 94 ILE A O 1
ATOM 765 N N . TYR A 1 95 ? 2.821 -5.639 14.195 1.00 94.50 95 TYR A N 1
ATOM 766 C CA . TYR A 1 95 ? 1.725 -4.913 14.849 1.00 94.50 95 TYR A CA 1
ATOM 767 C C . TYR A 1 95 ? 1.434 -5.282 16.312 1.00 94.50 95 TYR A C 1
ATOM 769 O O . TYR A 1 95 ? 1.136 -4.359 17.069 1.00 94.50 95 TYR A O 1
ATOM 777 N N . PRO A 1 96 ? 1.521 -6.551 16.769 1.00 93.25 96 PRO A N 1
ATOM 778 C CA . PRO A 1 96 ? 1.311 -6.887 18.179 1.00 93.25 96 PRO A CA 1
ATOM 779 C C . PRO A 1 96 ? 2.317 -6.204 19.112 1.00 93.25 96 PRO A C 1
ATOM 781 O O . PRO A 1 96 ? 2.023 -5.990 20.281 1.00 93.25 96 PRO A O 1
ATOM 784 N N . LYS A 1 97 ? 3.497 -5.842 18.592 1.00 94.25 97 LYS A N 1
ATOM 785 C CA . LYS A 1 97 ? 4.565 -5.145 19.320 1.00 94.25 97 LYS A CA 1
ATOM 786 C C . LYS A 1 97 ? 4.379 -3.621 19.310 1.00 94.25 97 LYS A C 1
ATOM 788 O O . LYS A 1 97 ? 5.145 -2.911 19.952 1.00 94.25 97 LYS A O 1
ATOM 793 N N . LEU A 1 98 ? 3.386 -3.111 18.574 1.00 93.50 98 LEU A N 1
ATOM 794 C CA . LEU A 1 98 ? 3.131 -1.684 18.383 1.00 93.50 98 LEU A CA 1
ATOM 795 C C . LEU A 1 98 ? 1.806 -1.278 19.054 1.00 93.50 98 LEU A C 1
ATOM 797 O O . LEU A 1 98 ? 0.723 -1.552 18.517 1.00 93.50 98 LEU A O 1
ATOM 801 N N . PRO A 1 99 ? 1.865 -0.594 20.212 1.00 85.12 99 PRO A N 1
ATOM 802 C CA . PRO A 1 99 ? 0.672 -0.290 20.999 1.00 85.12 99 PRO A CA 1
ATOM 803 C C . PRO A 1 99 ? -0.191 0.818 20.382 1.00 85.12 99 PRO A C 1
ATOM 805 O O . PRO A 1 99 ? -1.393 0.854 20.626 1.00 85.12 99 PRO A O 1
ATOM 808 N N . SER A 1 100 ? 0.384 1.714 19.570 1.00 93.19 100 SER A N 1
ATOM 809 C CA . SER A 1 100 ? -0.338 2.856 19.000 1.00 93.19 100 SER A CA 1
ATOM 810 C C . SER A 1 100 ? -0.636 2.685 17.510 1.00 93.19 100 SER A C 1
ATOM 812 O O . SER A 1 100 ? 0.193 2.195 16.743 1.00 93.19 100 SER A O 1
ATOM 814 N N . VAL A 1 101 ? -1.807 3.165 17.079 1.00 91.38 101 VAL A N 1
ATOM 815 C CA . VAL A 1 101 ? -2.199 3.198 15.657 1.00 91.38 101 VAL A CA 1
ATOM 816 C C . VAL A 1 101 ? -1.183 3.988 14.833 1.00 91.38 101 VAL A C 1
ATOM 818 O O . VAL A 1 101 ? -0.757 3.530 13.781 1.00 91.38 101 VAL A O 1
ATOM 821 N N . LYS A 1 102 ? -0.698 5.124 15.350 1.00 93.50 102 LYS A N 1
ATOM 822 C CA . LYS A 1 102 ? 0.347 5.930 14.696 1.00 93.50 102 LYS A CA 1
ATOM 823 C C . LYS A 1 102 ? 1.631 5.133 14.448 1.00 93.50 102 LYS A C 1
ATOM 825 O O . LYS A 1 102 ? 2.210 5.248 13.374 1.00 93.50 102 LYS A O 1
ATOM 830 N N . ALA A 1 103 ? 2.054 4.303 15.406 1.00 94.38 103 ALA A N 1
ATOM 831 C CA . ALA A 1 103 ? 3.219 3.445 15.222 1.00 94.38 103 ALA A CA 1
ATOM 832 C C . ALA A 1 103 ? 2.969 2.364 14.160 1.00 94.38 103 ALA A C 1
ATOM 834 O O . ALA A 1 103 ? 3.862 2.083 13.369 1.00 94.38 103 ALA A O 1
ATOM 835 N N . ARG A 1 104 ? 1.757 1.795 14.091 1.00 95.81 104 ARG A N 1
ATOM 836 C CA . ARG A 1 104 ? 1.387 0.823 13.045 1.00 95.81 104 ARG A CA 1
ATOM 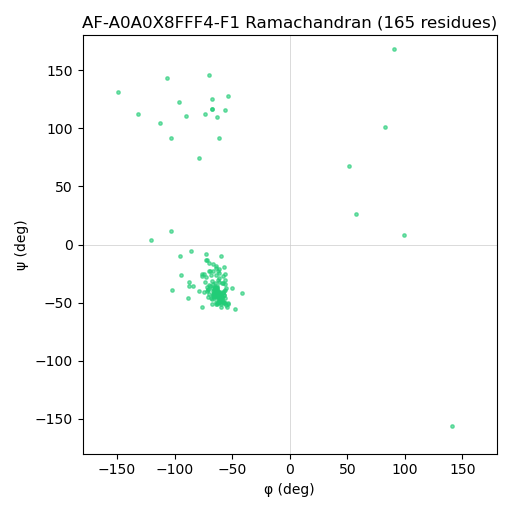837 C C . ARG A 1 104 ? 1.341 1.454 11.653 1.00 95.81 104 ARG A C 1
ATOM 839 O O . ARG A 1 104 ? 1.828 0.840 10.709 1.00 95.81 104 ARG A O 1
ATOM 846 N N . LEU A 1 105 ? 0.831 2.681 11.531 1.00 95.44 105 LEU A N 1
ATOM 847 C CA . LEU A 1 105 ? 0.867 3.450 10.281 1.00 95.44 105 LEU A CA 1
ATOM 848 C C . LEU A 1 105 ? 2.315 3.714 9.845 1.00 95.44 105 LEU A C 1
ATOM 850 O O . LEU A 1 105 ? 2.678 3.419 8.712 1.00 95.44 105 LEU A O 1
ATOM 854 N N . GLY A 1 106 ? 3.172 4.169 10.766 1.00 95.94 106 GLY A N 1
ATOM 855 C CA . GLY A 1 106 ? 4.599 4.360 10.488 1.00 95.94 106 GLY A CA 1
ATOM 856 C C . GLY A 1 106 ? 5.306 3.063 10.083 1.00 95.94 106 GLY A C 1
ATOM 857 O O . GLY A 1 106 ? 6.081 3.052 9.130 1.00 95.94 106 GLY A O 1
ATOM 858 N N . ALA A 1 107 ? 4.997 1.950 10.753 1.00 96.19 107 ALA A N 1
ATOM 859 C CA . ALA A 1 107 ? 5.518 0.640 10.380 1.00 96.19 107 ALA A CA 1
ATOM 860 C C . ALA A 1 107 ? 5.048 0.215 8.984 1.00 96.19 107 ALA A C 1
ATOM 862 O O . ALA A 1 107 ? 5.870 -0.253 8.206 1.00 96.19 107 ALA A O 1
ATOM 863 N N . THR A 1 108 ? 3.775 0.437 8.640 1.00 96.69 108 THR A N 1
ATOM 864 C CA . THR A 1 108 ? 3.240 0.166 7.294 1.00 96.69 108 THR A CA 1
ATOM 865 C C . THR A 1 108 ? 4.028 0.939 6.241 1.00 96.69 108 THR A C 1
ATOM 867 O O . THR A 1 108 ? 4.535 0.329 5.305 1.00 96.69 108 THR A O 1
ATOM 870 N N . THR A 1 109 ? 4.214 2.251 6.440 1.00 96.50 109 THR A N 1
ATOM 871 C CA . THR A 1 109 ? 5.003 3.115 5.547 1.00 96.50 109 THR A CA 1
ATOM 872 C C . THR A 1 109 ? 6.407 2.567 5.316 1.00 96.50 109 THR A C 1
ATOM 874 O O . THR A 1 109 ? 6.833 2.423 4.173 1.00 96.50 109 THR A O 1
ATOM 877 N N . VAL A 1 110 ? 7.129 2.239 6.390 1.00 96.69 110 VAL A N 1
ATOM 878 C CA . VAL A 1 110 ? 8.516 1.763 6.294 1.00 96.69 110 VAL A CA 1
ATOM 879 C C . VAL A 1 110 ? 8.588 0.380 5.650 1.00 96.69 110 VAL A C 1
ATOM 881 O O . VAL A 1 110 ? 9.408 0.165 4.762 1.00 96.69 110 VAL A O 1
ATOM 884 N N . ILE A 1 111 ? 7.733 -0.557 6.066 1.00 97.06 111 ILE A N 1
ATOM 885 C CA . ILE A 1 111 ? 7.762 -1.941 5.580 1.00 97.06 111 ILE A CA 1
ATOM 886 C C . ILE A 1 111 ? 7.447 -1.989 4.086 1.00 97.06 111 ILE A C 1
ATOM 888 O O . ILE A 1 111 ? 8.230 -2.565 3.338 1.00 97.06 111 ILE A O 1
ATOM 892 N N . PHE A 1 112 ? 6.358 -1.356 3.640 1.00 96.19 112 PHE A N 1
ATOM 893 C CA . PHE A 1 112 ? 5.983 -1.356 2.222 1.00 96.19 112 PHE A CA 1
ATOM 894 C C . PHE A 1 112 ? 7.063 -0.719 1.347 1.00 96.19 112 PHE A C 1
ATOM 896 O O . PHE A 1 112 ? 7.443 -1.298 0.327 1.00 96.19 112 PHE A O 1
ATOM 903 N N . SER A 1 113 ? 7.631 0.401 1.806 1.00 94.88 113 SER A N 1
ATOM 904 C CA . SER A 1 113 ? 8.703 1.093 1.089 1.00 94.88 113 SER A CA 1
ATOM 905 C C . SER A 1 113 ? 9.972 0.257 0.973 1.00 94.88 113 SER A C 1
ATOM 907 O O . SER A 1 113 ? 10.576 0.226 -0.087 1.00 94.88 113 SER A O 1
ATOM 909 N N . LEU A 1 114 ? 10.386 -0.455 2.026 1.00 95.31 114 LEU A N 1
ATOM 910 C CA . LEU A 1 114 ? 11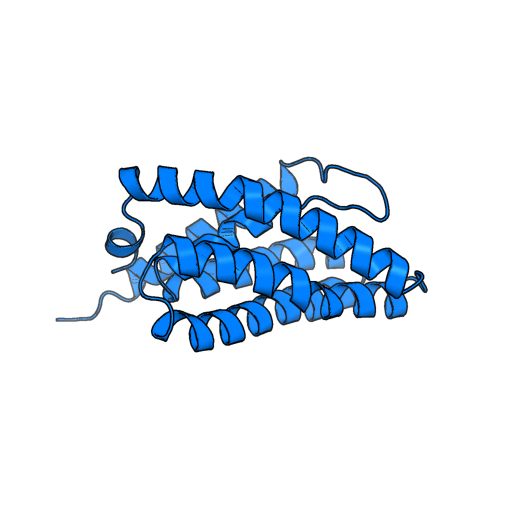.568 -1.324 1.961 1.00 95.31 114 LEU A CA 1
ATOM 911 C C . LEU A 1 114 ? 11.316 -2.585 1.125 1.00 95.31 114 LEU A C 1
ATOM 913 O O . LEU A 1 114 ? 12.203 -3.055 0.414 1.00 95.31 114 LEU A O 1
ATOM 917 N N . MET A 1 115 ? 10.106 -3.141 1.194 1.00 95.81 115 MET A N 1
ATOM 918 C CA . MET A 1 115 ? 9.746 -4.352 0.455 1.00 95.81 115 MET A CA 1
ATOM 919 C C . MET A 1 115 ? 9.594 -4.121 -1.049 1.00 95.81 115 MET A C 1
ATOM 921 O O . MET A 1 115 ? 9.637 -5.095 -1.803 1.00 95.81 115 MET A O 1
ATOM 925 N N . ILE A 1 116 ? 9.517 -2.865 -1.514 1.00 93.00 116 ILE A N 1
ATOM 926 C CA . ILE A 1 116 ? 9.467 -2.538 -2.950 1.00 93.00 116 ILE A CA 1
ATOM 927 C C . ILE A 1 116 ? 10.703 -3.029 -3.723 1.00 93.00 116 ILE A C 1
ATOM 929 O O . ILE A 1 116 ? 10.694 -3.070 -4.950 1.00 93.00 116 ILE A O 1
ATOM 933 N N . PHE A 1 117 ? 11.739 -3.495 -3.014 1.00 93.81 117 PHE A N 1
ATOM 934 C CA . PHE A 1 117 ? 12.815 -4.340 -3.536 1.00 93.81 117 PHE A CA 1
ATOM 935 C C . PHE A 1 117 ? 12.308 -5.439 -4.486 1.00 93.81 117 PHE A C 1
ATOM 937 O O . PHE A 1 117 ? 12.920 -5.674 -5.525 1.00 93.81 117 PHE A O 1
ATOM 944 N N . ILE A 1 118 ? 11.183 -6.084 -4.154 1.00 92.06 118 ILE A N 1
ATOM 945 C CA . ILE A 1 118 ? 10.571 -7.149 -4.965 1.00 92.06 118 ILE A CA 1
ATOM 946 C C . ILE A 1 118 ? 10.165 -6.615 -6.347 1.00 92.06 118 ILE A C 1
ATOM 948 O O . ILE A 1 118 ? 10.480 -7.236 -7.360 1.00 92.06 118 ILE A O 1
ATOM 952 N N . VAL A 1 119 ? 9.532 -5.441 -6.388 1.00 89.12 119 VAL A N 1
ATOM 953 C CA . VAL A 1 119 ? 9.115 -4.767 -7.630 1.00 89.12 119 VAL A CA 1
ATOM 954 C C . VAL A 1 119 ? 10.330 -4.221 -8.390 1.00 89.12 119 VAL A C 1
ATOM 956 O O . VAL A 1 119 ? 10.419 -4.325 -9.607 1.00 89.12 119 VAL A O 1
ATOM 959 N N . ALA A 1 120 ? 11.338 -3.693 -7.693 1.00 90.25 120 ALA A N 1
ATOM 960 C CA . ALA A 1 120 ? 12.575 -3.252 -8.339 1.00 90.25 120 ALA A CA 1
ATOM 961 C C . ALA A 1 120 ? 13.327 -4.415 -9.017 1.00 90.25 120 ALA A C 1
ATOM 963 O O . ALA A 1 120 ? 13.892 -4.245 -10.099 1.00 90.25 120 ALA A O 1
ATOM 964 N N . PHE A 1 121 ? 13.317 -5.599 -8.397 1.00 90.44 121 PHE A N 1
ATOM 965 C CA . PHE A 1 121 ? 13.885 -6.817 -8.974 1.00 90.44 121 PHE A CA 1
ATOM 966 C C . PHE A 1 121 ? 13.102 -7.271 -10.209 1.00 90.44 121 PHE A C 1
ATOM 968 O O . PHE A 1 121 ? 13.701 -7.603 -11.230 1.00 90.44 121 PHE A O 1
ATOM 975 N N . GLU A 1 122 ? 11.773 -7.221 -10.144 1.00 88.12 122 GLU A N 1
ATOM 976 C CA . GLU A 1 122 ? 10.897 -7.488 -11.283 1.00 88.12 122 GLU A CA 1
ATOM 977 C C . GLU A 1 122 ? 11.220 -6.578 -12.478 1.00 88.12 122 GLU A C 1
ATOM 979 O O . GLU A 1 122 ? 11.454 -7.066 -13.581 1.00 88.12 122 GLU A O 1
ATOM 984 N N . LEU A 1 123 ? 11.313 -5.264 -12.256 1.00 86.38 123 LEU A N 1
ATOM 985 C CA . LEU A 1 123 ? 11.620 -4.294 -13.309 1.00 86.38 123 LEU A CA 1
ATOM 986 C C . LEU A 1 123 ? 13.025 -4.481 -13.898 1.00 86.38 123 LEU A C 1
ATOM 988 O O . LEU A 1 123 ? 13.234 -4.261 -15.094 1.00 86.38 123 LEU A O 1
ATOM 992 N N . ASN A 1 124 ? 13.992 -4.909 -13.082 1.00 89.25 124 ASN A N 1
ATOM 993 C CA . ASN A 1 124 ? 15.312 -5.295 -13.572 1.00 89.25 124 ASN A CA 1
ATOM 994 C C . ASN A 1 124 ? 15.238 -6.546 -14.463 1.00 89.25 124 ASN A C 1
ATOM 996 O O . ASN A 1 124 ? 15.880 -6.576 -15.508 1.00 89.25 124 ASN A O 1
ATOM 1000 N N . LEU A 1 125 ? 14.432 -7.547 -14.100 1.00 86.69 125 LEU A N 1
ATOM 1001 C CA . LEU A 1 125 ? 14.277 -8.773 -14.885 1.00 86.69 125 LEU A CA 1
ATOM 1002 C C . LEU A 1 125 ? 13.500 -8.543 -16.193 1.00 86.69 125 LEU A C 1
ATOM 1004 O O . LEU A 1 125 ? 13.909 -9.036 -17.242 1.00 86.69 125 LEU A O 1
ATOM 1008 N N . ALA A 1 126 ? 12.393 -7.801 -16.134 1.00 84.38 126 ALA A N 1
ATOM 1009 C CA . ALA A 1 126 ? 11.478 -7.601 -17.257 1.00 84.38 126 ALA A CA 1
ATOM 1010 C C . ALA A 1 126 ? 11.991 -6.568 -18.274 1.00 84.38 126 ALA A C 1
ATOM 1012 O O . ALA A 1 126 ? 11.869 -6.779 -19.480 1.00 84.38 126 ALA A O 1
ATOM 1013 N N . PHE A 1 127 ? 12.587 -5.468 -17.800 1.00 83.25 127 PHE A N 1
ATOM 1014 C CA . PHE A 1 127 ? 12.976 -4.325 -18.638 1.00 83.25 127 PHE A CA 1
ATOM 1015 C C . PHE A 1 127 ? 14.480 -4.019 -18.612 1.00 83.25 127 PHE A C 1
ATOM 1017 O O . PHE A 1 127 ? 14.906 -3.032 -19.208 1.00 83.25 127 PHE A O 1
ATOM 1024 N N . GLN A 1 128 ? 15.293 -4.835 -17.926 1.00 85.75 128 GLN A N 1
ATOM 1025 C CA . GLN A 1 128 ? 16.747 -4.639 -17.788 1.00 85.75 128 GLN A CA 1
ATOM 1026 C C . GLN A 1 128 ? 17.132 -3.280 -17.179 1.00 85.75 128 GLN A C 1
ATOM 1028 O O . GLN A 1 128 ? 18.228 -2.765 -17.400 1.00 85.75 128 GLN A O 1
ATOM 1033 N N . LEU A 1 129 ? 16.236 -2.692 -16.377 1.00 86.81 129 LEU A N 1
ATOM 1034 C CA . LEU A 1 129 ? 16.482 -1.411 -15.721 1.00 86.81 129 LEU A CA 1
ATOM 1035 C C . LEU A 1 129 ? 17.541 -1.543 -14.614 1.00 86.81 129 LEU A C 1
ATOM 1037 O O . LEU A 1 129 ? 17.589 -2.569 -13.934 1.00 86.81 129 LEU A O 1
ATOM 1041 N N . PRO A 1 130 ? 18.380 -0.519 -14.378 1.00 91.31 130 PRO A N 1
ATOM 1042 C CA . PRO A 1 130 ? 19.418 -0.561 -13.351 1.00 91.31 130 PRO A CA 1
ATOM 1043 C C . PRO A 1 130 ? 18.815 -0.701 -11.946 1.00 91.31 130 PRO A C 1
ATOM 1045 O O . PRO A 1 130 ? 18.252 0.250 -11.402 1.00 91.31 130 PRO A O 1
ATOM 1048 N N . PHE A 1 131 ? 18.998 -1.880 -11.343 1.00 91.81 131 PHE A N 1
ATOM 1049 C CA . PHE A 1 131 ? 18.341 -2.292 -10.099 1.00 91.81 131 PHE A CA 1
ATOM 1050 C C . PHE A 1 131 ? 18.399 -1.235 -8.986 1.00 91.81 131 PHE A C 1
ATOM 1052 O O . PHE A 1 131 ? 17.361 -0.815 -8.488 1.00 91.81 131 PHE A O 1
ATOM 1059 N N . TRP A 1 132 ? 19.596 -0.770 -8.609 1.00 93.31 132 TRP A N 1
ATOM 1060 C CA . TRP A 1 132 ? 19.753 0.163 -7.487 1.00 93.31 132 TRP A CA 1
ATOM 1061 C C . TRP A 1 132 ? 19.073 1.506 -7.740 1.00 93.31 132 TRP A C 1
ATOM 1063 O O . TRP A 1 132 ? 18.430 2.050 -6.847 1.00 93.31 132 TRP A O 1
ATOM 1073 N N . TYR A 1 133 ? 19.178 2.025 -8.963 1.00 91.19 133 TYR A N 1
ATOM 1074 C CA . TYR A 1 133 ? 18.553 3.289 -9.332 1.00 91.19 133 TYR A CA 1
ATOM 1075 C C . TYR A 1 133 ? 17.022 3.182 -9.292 1.00 91.19 133 TYR A C 1
ATOM 1077 O O . TYR A 1 133 ? 16.359 4.024 -8.683 1.00 91.19 133 TYR A O 1
ATOM 1085 N N . THR A 1 134 ? 16.463 2.110 -9.857 1.00 90.75 134 THR A N 1
ATOM 1086 C CA . THR A 1 134 ? 15.023 1.824 -9.797 1.00 90.75 134 THR A CA 1
ATOM 1087 C C . THR A 1 134 ? 14.556 1.590 -8.360 1.00 90.75 134 THR A C 1
ATOM 1089 O O . THR A 1 134 ? 13.555 2.151 -7.936 1.00 90.75 134 THR A O 1
ATOM 1092 N N . TYR A 1 135 ? 15.306 0.832 -7.561 1.00 92.94 135 TYR A N 1
ATOM 1093 C CA . TYR A 1 135 ? 14.961 0.580 -6.165 1.00 92.94 135 TYR A CA 1
ATOM 1094 C C . TYR A 1 135 ? 14.886 1.873 -5.348 1.00 92.94 135 TYR A C 1
ATOM 1096 O O . TYR A 1 135 ? 13.873 2.128 -4.706 1.00 92.94 135 TYR A O 1
ATOM 1104 N N . PHE A 1 136 ? 15.913 2.727 -5.395 1.00 93.06 136 PHE A N 1
ATOM 1105 C CA . PHE A 1 136 ? 15.909 3.962 -4.606 1.00 93.06 136 PHE A CA 1
ATOM 1106 C C . PHE A 1 136 ? 14.825 4.947 -5.052 1.00 93.06 136 PHE A C 1
ATOM 1108 O O . PHE A 1 136 ? 14.219 5.602 -4.206 1.00 93.06 136 PHE A O 1
ATOM 1115 N N . THR A 1 137 ? 14.551 5.040 -6.354 1.00 91.25 137 THR A N 1
ATOM 1116 C CA . THR A 1 137 ? 13.475 5.904 -6.868 1.00 91.25 137 THR A CA 1
ATOM 1117 C C . THR A 1 137 ? 12.098 5.413 -6.422 1.00 91.25 137 THR A C 1
ATOM 1119 O O . THR A 1 137 ? 11.313 6.220 -5.921 1.00 91.25 137 THR A O 1
ATOM 1122 N N . LEU A 1 138 ? 11.852 4.100 -6.478 1.00 90.75 138 LEU A N 1
ATOM 1123 C CA . LEU A 1 138 ? 10.621 3.480 -5.987 1.00 90.75 138 LEU A CA 1
ATOM 1124 C C . LEU A 1 138 ? 10.441 3.634 -4.471 1.00 90.75 138 LEU A C 1
ATOM 1126 O O . LEU A 1 138 ? 9.369 4.040 -4.023 1.00 90.75 138 LEU A O 1
ATOM 1130 N N . VAL A 1 139 ? 11.493 3.389 -3.679 1.00 93.94 139 VAL A N 1
ATOM 1131 C CA . VAL A 1 139 ? 11.477 3.588 -2.217 1.00 93.94 139 VAL A CA 1
ATOM 1132 C C . VAL A 1 139 ? 11.084 5.022 -1.877 1.00 93.94 139 VAL A C 1
ATOM 1134 O O . VAL A 1 139 ? 10.241 5.239 -1.012 1.00 93.94 139 VAL A O 1
ATOM 1137 N N . VAL A 1 140 ? 11.671 6.009 -2.559 1.00 92.75 140 VAL A N 1
ATOM 1138 C CA . VAL A 1 140 ? 11.344 7.422 -2.332 1.00 92.75 140 VAL A CA 1
ATOM 1139 C C . VAL A 1 140 ? 9.892 7.712 -2.705 1.00 92.75 140 VAL A C 1
ATOM 1141 O O . VAL A 1 140 ? 9.199 8.375 -1.933 1.00 92.75 140 VAL A O 1
ATOM 1144 N N . SER A 1 141 ? 9.405 7.204 -3.841 1.00 89.69 141 SER A N 1
ATOM 1145 C CA . SER A 1 141 ? 8.013 7.428 -4.243 1.00 89.69 141 SER A CA 1
ATOM 1146 C C . SER A 1 141 ? 7.003 6.809 -3.276 1.00 89.69 141 SER A C 1
ATOM 1148 O O . SER A 1 141 ? 6.050 7.482 -2.879 1.00 89.69 141 SER A O 1
ATOM 1150 N N . GLU A 1 142 ? 7.257 5.575 -2.837 1.00 92.31 142 GLU A N 1
ATOM 1151 C CA . GLU A 1 142 ? 6.407 4.840 -1.901 1.00 92.31 142 GLU A CA 1
ATOM 1152 C C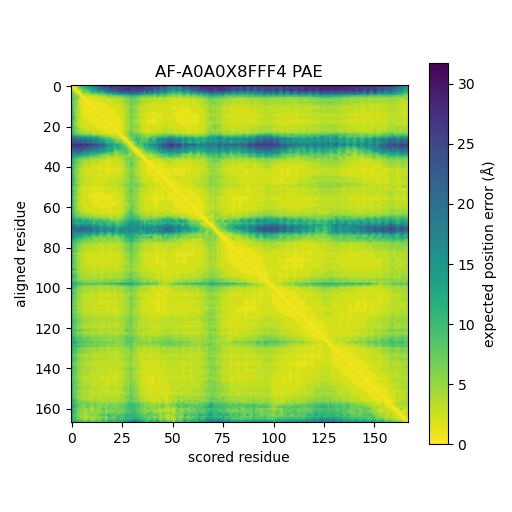 . GLU A 1 142 ? 6.405 5.518 -0.527 1.00 92.31 142 GLU A C 1
ATOM 1154 O O . GLU A 1 142 ? 5.344 5.762 0.050 1.00 92.31 142 GLU A O 1
ATOM 1159 N N . LEU A 1 143 ? 7.581 5.931 -0.037 1.00 94.31 143 LEU A N 1
ATOM 1160 C CA . LEU A 1 143 ? 7.703 6.667 1.221 1.00 94.31 143 LEU A CA 1
ATOM 1161 C C . LEU A 1 143 ? 6.901 7.962 1.192 1.00 94.31 143 LEU A C 1
ATOM 1163 O O . LEU A 1 143 ? 6.195 8.248 2.155 1.00 94.31 143 LEU A O 1
ATOM 1167 N N . ILE A 1 144 ? 6.998 8.746 0.115 1.00 92.56 144 ILE A N 1
ATOM 1168 C CA . ILE A 1 144 ? 6.276 10.018 -0.007 1.00 92.56 144 ILE A CA 1
ATOM 1169 C C . ILE A 1 144 ? 4.766 9.773 0.012 1.00 92.56 144 ILE A C 1
ATOM 1171 O O . ILE A 1 144 ? 4.059 10.406 0.798 1.00 92.56 144 ILE A O 1
ATOM 1175 N N . VAL A 1 145 ? 4.270 8.841 -0.808 1.00 92.12 145 VAL A N 1
ATOM 1176 C CA . VAL A 1 145 ? 2.835 8.526 -0.872 1.00 92.12 145 VAL A CA 1
ATOM 1177 C C . VAL A 1 145 ? 2.345 8.057 0.487 1.00 92.12 145 VAL A C 1
ATOM 1179 O O . VAL A 1 145 ? 1.426 8.658 1.043 1.00 92.12 145 VAL A O 1
ATOM 1182 N N . LEU A 1 146 ? 2.995 7.049 1.069 1.00 94.56 146 LEU A N 1
ATOM 1183 C CA . LEU A 1 146 ? 2.557 6.466 2.329 1.00 94.56 146 LEU A CA 1
ATOM 1184 C C . LEU A 1 146 ? 2.708 7.426 3.510 1.00 94.56 146 LEU A C 1
ATOM 1186 O O . LEU A 1 146 ? 1.898 7.361 4.437 1.00 94.56 146 LEU A O 1
ATOM 1190 N N . ALA A 1 147 ? 3.704 8.315 3.502 1.00 94.25 147 ALA A N 1
ATOM 1191 C CA . ALA A 1 147 ? 3.865 9.345 4.524 1.00 94.25 147 ALA A CA 1
ATOM 1192 C C . ALA A 1 147 ? 2.774 10.420 4.441 1.00 94.25 147 ALA A C 1
ATOM 1194 O O . ALA A 1 147 ? 2.331 10.898 5.483 1.00 94.25 147 ALA A O 1
ATOM 1195 N N . ILE A 1 148 ? 2.311 10.776 3.236 1.00 93.19 148 ILE A N 1
ATOM 1196 C CA . ILE A 1 148 ? 1.198 11.717 3.039 1.00 93.19 148 ILE A CA 1
ATOM 1197 C C . ILE A 1 148 ? -0.142 11.053 3.375 1.00 93.19 148 ILE A C 1
ATOM 1199 O O . ILE A 1 148 ? -0.999 11.662 4.018 1.00 93.19 148 ILE A O 1
ATOM 1203 N N . THR A 1 149 ? -0.340 9.794 2.985 1.00 93.50 149 THR A N 1
ATOM 1204 C CA . THR A 1 149 ? -1.611 9.097 3.213 1.00 93.50 149 THR A CA 1
ATOM 1205 C C . THR A 1 149 ? -1.774 8.644 4.662 1.00 93.50 149 THR A C 1
ATOM 1207 O O . THR A 1 149 ? -2.900 8.566 5.134 1.00 93.50 149 THR A O 1
ATOM 1210 N N . ALA A 1 150 ? -0.697 8.390 5.413 1.00 94.12 150 ALA A N 1
ATOM 1211 C CA . ALA A 1 150 ? -0.775 8.012 6.829 1.00 94.12 150 ALA A CA 1
ATOM 1212 C C . ALA A 1 150 ? -1.580 9.006 7.707 1.00 94.12 150 ALA A C 1
ATOM 1214 O O . ALA A 1 150 ? -2.527 8.574 8.373 1.00 94.12 150 ALA A O 1
ATOM 1215 N N . PRO A 1 151 ? -1.278 10.324 7.733 1.00 93.12 151 PRO A N 1
ATOM 1216 C CA . PRO A 1 151 ? -2.061 11.291 8.502 1.00 93.12 151 PRO A CA 1
ATOM 1217 C C . PRO A 1 151 ? -3.483 11.452 7.957 1.00 93.12 151 PRO A C 1
ATOM 1219 O O . PRO A 1 151 ? -4.411 11.615 8.750 1.00 93.12 151 PRO A O 1
ATOM 1222 N N . LEU A 1 152 ? -3.673 11.353 6.636 1.00 92.44 152 LEU A N 1
ATOM 1223 C CA . LEU A 1 152 ? -4.999 11.373 6.016 1.00 92.44 152 LEU A CA 1
ATOM 1224 C C . LEU A 1 152 ? -5.857 10.203 6.518 1.00 92.44 152 LEU A C 1
ATOM 1226 O O . LEU A 1 152 ? -6.968 10.418 6.991 1.00 92.44 152 LEU A O 1
ATOM 1230 N N . MET A 1 153 ? -5.326 8.981 6.498 1.00 92.69 153 MET A N 1
ATOM 1231 C CA . MET A 1 153 ? -6.031 7.780 6.955 1.00 92.69 153 MET A CA 1
ATOM 1232 C C . MET A 1 153 ? -6.325 7.830 8.452 1.00 92.69 153 MET A C 1
ATOM 1234 O O . MET A 1 153 ? -7.414 7.456 8.878 1.00 92.69 153 MET A O 1
ATOM 1238 N N . TYR A 1 154 ? -5.401 8.367 9.252 1.00 92.12 154 TYR A N 1
ATOM 1239 C CA . TYR A 1 154 ? -5.643 8.617 10.672 1.00 92.12 154 TYR A CA 1
ATOM 1240 C C . TYR A 1 154 ? -6.771 9.635 10.910 1.00 92.12 154 TYR A C 1
ATOM 1242 O O . TYR A 1 154 ? -7.545 9.495 11.856 1.00 92.12 154 TYR A O 1
ATOM 1250 N N . TRP A 1 155 ? -6.883 10.667 10.069 1.00 91.88 155 TRP A N 1
ATOM 1251 C CA . TRP A 1 155 ? -7.982 11.630 10.147 1.00 91.88 155 TRP A CA 1
ATOM 1252 C C . TRP A 1 155 ? -9.318 11.016 9.712 1.00 91.88 155 TRP A C 1
ATOM 1254 O O . TRP A 1 155 ? -10.318 11.210 10.401 1.00 91.88 155 TRP A O 1
ATOM 1264 N N . ILE A 1 156 ? -9.332 10.231 8.630 1.00 90.44 156 ILE A N 1
ATOM 1265 C CA . ILE A 1 156 ? -10.538 9.537 8.152 1.00 90.44 156 ILE A CA 1
ATOM 1266 C C . ILE A 1 156 ? -11.041 8.541 9.204 1.00 90.44 156 ILE A C 1
ATOM 1268 O O . ILE A 1 156 ? -12.243 8.483 9.459 1.00 90.44 156 ILE A O 1
ATOM 1272 N N . ASP A 1 157 ? -10.148 7.805 9.870 1.00 91.88 157 ASP A N 1
ATOM 1273 C CA . ASP A 1 157 ? -10.530 6.850 10.917 1.00 91.88 157 ASP A CA 1
ATOM 1274 C C . ASP A 1 157 ? -11.284 7.508 12.079 1.00 91.88 157 ASP A C 1
ATOM 1276 O O . ASP A 1 157 ? -12.222 6.926 12.617 1.00 91.88 157 ASP A O 1
ATOM 1280 N N . ARG A 1 158 ? -10.965 8.764 12.417 1.00 85.69 158 ARG A N 1
ATOM 1281 C CA . ARG A 1 158 ? -11.705 9.512 13.448 1.00 85.69 158 ARG A CA 1
ATOM 1282 C C . ARG A 1 158 ? -13.166 9.783 13.090 1.00 85.69 158 ARG A C 1
ATOM 1284 O O . ARG A 1 158 ? -13.932 10.099 13.991 1.00 85.69 158 ARG A O 1
ATOM 1291 N N . GLN A 1 159 ? -13.523 9.713 11.810 1.00 87.88 159 GLN A N 1
ATOM 1292 C CA . GLN A 1 159 ? -14.884 9.939 11.314 1.00 87.88 159 GLN A CA 1
ATOM 1293 C C . GLN A 1 159 ? -15.593 8.621 10.990 1.00 87.88 159 GLN A C 1
ATOM 1295 O O . GLN A 1 159 ? -16.791 8.471 11.212 1.00 87.88 159 GLN A O 1
ATOM 1300 N N . VAL A 1 160 ? -14.854 7.667 10.420 1.00 85.62 160 VAL A N 1
ATOM 1301 C CA . VAL A 1 160 ? -15.412 6.420 9.883 1.00 85.62 160 VAL A CA 1
ATOM 1302 C C . VAL A 1 160 ? -15.353 5.277 10.896 1.00 85.62 160 VAL A C 1
ATOM 1304 O O . VAL A 1 160 ? -16.190 4.378 10.813 1.00 85.62 160 VAL A O 1
ATOM 1307 N N . HIS A 1 161 ? -14.411 5.311 11.842 1.00 89.06 161 HIS A N 1
ATOM 1308 C CA . HIS A 1 161 ? -14.136 4.249 12.814 1.00 89.06 161 HIS A CA 1
ATOM 1309 C C . HIS A 1 161 ? -13.961 2.887 12.130 1.00 89.06 161 HIS A C 1
ATOM 1311 O O . HIS A 1 161 ? -14.797 1.988 12.260 1.00 89.06 161 HIS A O 1
ATOM 1317 N N . PHE A 1 162 ? -12.880 2.724 11.358 1.00 85.19 162 PHE A N 1
ATOM 1318 C CA . PHE A 1 162 ? -12.702 1.571 10.463 1.00 85.19 162 PHE A CA 1
ATOM 1319 C C . PHE A 1 162 ? -12.818 0.227 11.190 1.00 85.19 162 PHE A C 1
ATOM 1321 O O . PHE A 1 162 ? -13.428 -0.711 10.677 1.00 85.19 162 PHE A O 1
ATOM 1328 N N . HIS A 1 163 ? -12.309 0.145 12.418 1.00 81.62 163 HIS A N 1
ATOM 1329 C CA . HIS A 1 163 ? -12.381 -1.074 13.222 1.00 81.62 163 HIS A CA 1
ATOM 1330 C C . HIS A 1 163 ? -13.825 -1.572 13.438 1.00 81.62 163 HIS A C 1
ATOM 1332 O O . HIS A 1 163 ? -14.101 -2.764 13.317 1.00 81.62 163 HIS A O 1
ATOM 1338 N N . GLU A 1 164 ? -14.778 -0.666 13.666 1.00 82.19 164 GLU A N 1
ATOM 1339 C CA . GLU A 1 164 ? -16.191 -1.004 13.905 1.00 82.19 164 GLU A CA 1
ATOM 1340 C C . GLU A 1 164 ? -16.935 -1.392 12.623 1.00 82.19 164 GLU A C 1
ATOM 1342 O O . GLU A 1 164 ? -17.955 -2.097 12.646 1.00 82.19 164 GLU A O 1
ATOM 1347 N N . LYS A 1 165 ? -16.450 -0.907 11.475 1.00 82.44 165 LYS A N 1
ATOM 1348 C CA . LYS A 1 165 ? -17.083 -1.181 10.188 1.00 82.44 165 LYS A CA 1
ATOM 1349 C C . LYS A 1 165 ? -16.886 -2.625 9.775 1.00 82.44 165 LYS A C 1
ATOM 1351 O O . LYS A 1 165 ? -17.835 -3.205 9.266 1.00 82.44 165 LYS A O 1
ATOM 1356 N N . ILE A 1 166 ? -15.711 -3.201 10.012 1.00 80.69 166 ILE A N 1
ATOM 1357 C CA . ILE A 1 166 ? -15.409 -4.573 9.593 1.00 80.69 166 ILE A CA 1
ATOM 1358 C C . ILE A 1 166 ? -15.633 -5.627 10.688 1.00 80.69 166 ILE A C 1
ATOM 1360 O O . ILE A 1 166 ? -15.615 -6.810 10.357 1.00 80.69 166 ILE A O 1
ATOM 1364 N N . ALA A 1 167 ? -15.877 -5.208 11.943 1.00 75.25 167 ALA A N 1
ATOM 1365 C CA . ALA A 1 167 ? -16.280 -6.047 13.085 1.00 75.25 167 ALA A CA 1
ATOM 1366 C C . ALA A 1 167 ? -17.442 -6.992 12.762 1.00 75.25 167 ALA A C 1
ATOM 1368 O O . ALA A 1 167 ? -17.221 -8.202 12.973 1.00 75.25 167 ALA A O 1
#

Sequence (167 aa):
MQENKTRPLVINALVAAIYVVIYFIAPQIAYGPIQFRLSEGLNHLNAFDRRYKWGVVAGVFIANFYGFANGLGWYDLVFGTFHTVISFLICDWIYPKLPSVKARLGATTVIFSLMIFIVAFELNLAFQLPFWYTYFTLVVSELIVLAITAPLMYWIDRQVHFHEKIA

Secondary structure (DSSP, 8-state):
----THHHHHHHHHHHHHHHHHHHHS--B-SSS--B-GGGGGGGHHHH-GGGHHHHHHHHHHHHHHHIIIII-HHHHHHHHHHHHHHHHHHHHHGGG--SHHHHHHHHHHHHHHHTHHHHHHHHHHH---HHHHHHHHHHHHHHHHHHHHHHHHHHHHHH-HHHHH-

InterPro domains:
  IPR010387 Queuosine precursor transporter QueT [PF06177] (9-157)
  IPR010387 Queuosine precursor transporter QueT [PIRSF031501] (3-165)
  IPR010387 Queuosine precursor transporter QueT [PTHR40044] (6-164)

Mean predicted aligned error: 5.31 Å

Foldseek 3Di:
DPPPPVQLVVVLLVLLVVLQVQQVPPDQPDDDLATARLSLLQLLLCLLPVSNLNSSLNNQLVNVVVVCVVPLHCLSNVLVSVLSVVLSVVLVVCSVVPPDSLVSLVSSLQSSLQSCLSVLVSCCVRVVPDSVSSSVSSSVSSNVSSVVSSVVVVVVCVVVVSNVSND